Protein AF-A0A6P3Z4T2-F1 (afdb_monomer)

Sequence (118 aa):
MVHQNAGRFFGLCAYDEDFNGFAGDMDEGTRMARMMGDKRVLFLGNHGVVVAGETIADAFDDLYYLERACQVQGGRHAAADEERHGQVIEGGDEGEEEGRHQPTLQQRHRHLRQDPEA

Radius of gyration: 21.99 Å; Cα contacts (8 Å, |Δi|>4): 82; chains: 1; bounding box: 58×40×51 Å

Foldseek 3Di:
DADPLNVVQVVQEFEDQDDPDDPPDPVVVVVQCVRNPNHQWYAYHPPGIDGDDPDPVVRVVNVVSVVVRVCVVVVVVVVVVVVVVVPPPDDDDDDDDDDDDDDDPVVVVVPPPDDDDD

Mean predicted aligned error: 15.35 Å

pLDDT: mean 73.5, std 22.98, range [30.62, 98.38]

Structure (mmCIF, N/CA/C/O backbone):
data_AF-A0A6P3Z4T2-F1
#
_entry.id   AF-A0A6P3Z4T2-F1
#
loop_
_atom_site.group_PDB
_atom_site.id
_atom_site.type_symbol
_atom_site.label_atom_id
_atom_site.label_alt_id
_atom_site.label_comp_id
_atom_site.label_asym_id
_atom_site.label_entity_id
_atom_site.label_seq_id
_atom_site.pdbx_PDB_ins_code
_atom_site.Cartn_x
_atom_site.Cartn_y
_atom_site.Cartn_z
_atom_site.occupancy
_atom_site.B_iso_or_equiv
_atom_site.auth_seq_id
_atom_site.auth_comp_id
_atom_site.auth_asym_id
_atom_site.auth_atom_id
_atom_site.pdbx_PDB_model_num
ATOM 1 N N . MET A 1 1 ? 12.814 -16.836 5.957 1.00 53.59 1 MET A N 1
ATOM 2 C CA . MET A 1 1 ? 12.162 -16.473 7.240 1.00 53.59 1 MET A CA 1
ATOM 3 C C . MET A 1 1 ? 11.340 -15.210 7.015 1.00 53.59 1 MET A C 1
ATOM 5 O O . MET A 1 1 ? 11.887 -14.236 6.513 1.00 53.59 1 MET A O 1
ATOM 9 N N . VAL A 1 2 ? 10.047 -15.246 7.341 1.00 72.38 2 VAL A N 1
ATOM 10 C CA . VAL A 1 2 ? 9.111 -14.116 7.192 1.00 72.38 2 VAL A CA 1
ATOM 11 C C . VAL A 1 2 ? 9.135 -13.276 8.477 1.00 72.38 2 VAL A C 1
ATOM 13 O O . VAL A 1 2 ? 9.183 -13.839 9.567 1.00 72.38 2 VAL A O 1
ATOM 16 N N . HIS A 1 3 ? 9.173 -11.946 8.360 1.00 84.31 3 HIS A N 1
ATOM 17 C CA . HIS A 1 3 ? 9.204 -11.017 9.500 1.00 84.31 3 HIS A CA 1
ATOM 18 C C . HIS A 1 3 ? 7.783 -10.740 10.021 1.00 84.31 3 HIS A C 1
A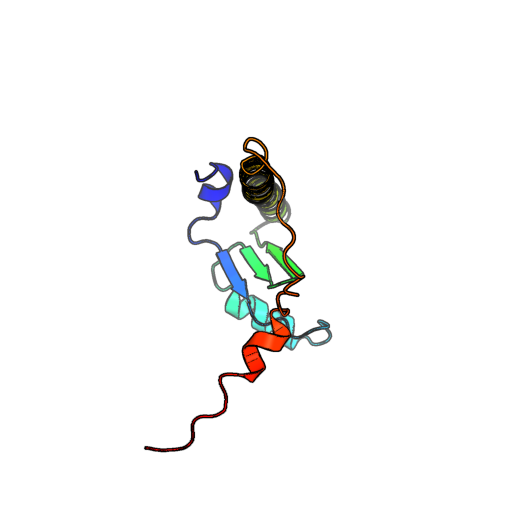TOM 20 O O . HIS A 1 3 ? 6.863 -10.633 9.215 1.00 84.31 3 HIS A O 1
ATOM 26 N N . GLN A 1 4 ? 7.590 -10.560 11.335 1.00 87.75 4 GLN A N 1
ATOM 27 C CA . GLN A 1 4 ? 6.264 -10.312 11.932 1.00 87.75 4 GLN A CA 1
ATOM 28 C C . GLN A 1 4 ? 5.534 -9.129 11.273 1.00 87.75 4 GLN A C 1
ATOM 30 O O . GLN A 1 4 ? 4.354 -9.243 10.950 1.00 87.75 4 GLN A O 1
ATOM 35 N N . ASN A 1 5 ? 6.248 -8.035 10.982 1.00 89.31 5 ASN A N 1
ATOM 36 C CA . ASN A 1 5 ? 5.660 -6.873 10.303 1.00 89.31 5 ASN A CA 1
ATOM 37 C C . ASN A 1 5 ? 5.144 -7.206 8.894 1.00 89.31 5 ASN A C 1
ATOM 39 O O . ASN A 1 5 ? 4.168 -6.611 8.461 1.00 89.31 5 ASN A O 1
ATOM 43 N N . ALA A 1 6 ? 5.754 -8.168 8.191 1.00 89.19 6 ALA A N 1
ATOM 44 C CA . ALA A 1 6 ? 5.270 -8.596 6.878 1.00 89.19 6 ALA A CA 1
ATOM 45 C C . ALA A 1 6 ? 3.925 -9.336 6.987 1.00 89.19 6 ALA A C 1
ATOM 47 O O . ALA A 1 6 ? 3.085 -9.221 6.099 1.00 89.19 6 ALA A O 1
ATOM 48 N N . GLY A 1 7 ? 3.688 -10.044 8.099 1.00 92.38 7 GLY A N 1
ATOM 49 C CA . GLY A 1 7 ? 2.433 -10.756 8.351 1.00 92.38 7 GLY A CA 1
ATOM 50 C C . GLY A 1 7 ? 1.206 -9.840 8.402 1.00 92.38 7 GLY A C 1
ATOM 51 O O . GLY A 1 7 ? 0.125 -10.264 8.005 1.00 92.38 7 GLY A O 1
ATOM 52 N N . ARG A 1 8 ? 1.378 -8.569 8.800 1.00 92.69 8 ARG A N 1
ATOM 53 C CA . ARG A 1 8 ? 0.312 -7.547 8.809 1.00 92.69 8 ARG A CA 1
ATOM 54 C C . ARG A 1 8 ? -0.325 -7.340 7.434 1.00 92.69 8 ARG A C 1
ATOM 56 O O . ARG A 1 8 ? -1.497 -6.995 7.364 1.00 92.69 8 ARG A O 1
ATOM 63 N N . PHE A 1 9 ? 0.432 -7.555 6.360 1.00 95.31 9 PHE A N 1
ATOM 64 C CA . PHE A 1 9 ? 0.011 -7.253 4.990 1.00 95.31 9 PHE A CA 1
ATOM 65 C C . PHE A 1 9 ? -0.413 -8.496 4.195 1.00 95.31 9 PHE A C 1
ATOM 67 O O . PHE A 1 9 ? -0.630 -8.421 2.985 1.00 95.31 9 PHE A O 1
ATOM 74 N N . PHE A 1 10 ? -0.547 -9.654 4.848 1.00 94.75 10 PHE A N 1
ATOM 75 C CA . PHE A 1 10 ? -0.946 -10.886 4.174 1.00 94.75 10 PHE A CA 1
ATOM 76 C C . PHE A 1 10 ? -2.341 -10.752 3.540 1.00 94.75 10 PHE A C 1
ATOM 78 O O . PHE A 1 10 ? -3.325 -10.496 4.228 1.00 94.75 10 PHE A O 1
ATOM 85 N N . GLY A 1 11 ? -2.421 -10.917 2.214 1.00 95.44 11 GLY A N 1
ATOM 86 C CA . GLY A 1 11 ? -3.667 -10.768 1.449 1.00 95.44 11 GLY A CA 1
ATOM 87 C C . GLY A 1 11 ? -4.145 -9.321 1.253 1.00 95.44 11 GLY A C 1
ATOM 88 O O . GLY A 1 11 ? -5.231 -9.114 0.707 1.00 95.44 11 GLY A O 1
ATOM 89 N N . LEU A 1 12 ? -3.345 -8.330 1.670 1.00 97.12 12 LEU A N 1
ATOM 90 C CA . LEU A 1 12 ? -3.680 -6.900 1.637 1.00 97.12 12 LEU A CA 1
ATOM 91 C C . LEU A 1 12 ? -2.826 -6.093 0.648 1.00 97.12 12 LEU A C 1
ATOM 93 O O . LEU A 1 12 ? -2.909 -4.864 0.647 1.00 97.12 12 LEU A O 1
ATOM 97 N N . CYS A 1 13 ? -2.035 -6.771 -0.186 1.00 97.19 13 CYS A N 1
ATOM 98 C CA . CYS A 1 13 ? -1.198 -6.163 -1.217 1.00 97.19 13 CYS A CA 1
ATOM 99 C C . CYS A 1 13 ? -1.766 -6.433 -2.616 1.00 97.19 13 CYS A C 1
ATOM 101 O O . CYS A 1 13 ? -2.104 -7.573 -2.939 1.00 97.19 13 CYS A O 1
ATOM 103 N N . ALA A 1 14 ? -1.817 -5.392 -3.439 1.00 97.50 14 ALA A N 1
ATOM 104 C CA . ALA A 1 14 ? -1.970 -5.447 -4.887 1.00 97.50 14 ALA A CA 1
ATOM 105 C C . ALA A 1 14 ? -0.637 -5.079 -5.558 1.00 97.50 14 ALA A C 1
ATOM 107 O O . ALA A 1 14 ? 0.219 -4.437 -4.942 1.00 97.50 14 ALA A O 1
ATOM 108 N N . TYR A 1 15 ? -0.475 -5.470 -6.820 1.00 95.56 15 TYR A N 1
ATOM 109 C CA . TYR A 1 15 ? 0.731 -5.227 -7.605 1.00 95.56 15 TYR A CA 1
ATOM 110 C C . TYR A 1 15 ? 0.345 -4.662 -8.965 1.00 95.56 15 TYR A C 1
ATOM 112 O O . TYR A 1 15 ? -0.516 -5.210 -9.648 1.00 95.56 15 TYR A O 1
ATOM 120 N N . ASP A 1 16 ? 0.994 -3.569 -9.329 1.00 92.88 16 ASP A N 1
ATOM 121 C CA . ASP A 1 16 ? 0.979 -2.991 -10.660 1.00 92.88 16 ASP A CA 1
ATOM 122 C C . ASP A 1 16 ? 2.369 -3.176 -11.263 1.00 92.88 16 ASP A C 1
ATOM 124 O O . ASP A 1 16 ? 3.341 -2.563 -10.817 1.00 92.88 16 ASP A O 1
ATOM 128 N N . GLU A 1 17 ? 2.474 -4.085 -12.226 1.00 89.19 17 GLU A N 1
ATOM 129 C CA . GLU A 1 17 ? 3.737 -4.421 -12.889 1.00 89.19 17 GLU A CA 1
ATOM 130 C C . GLU A 1 17 ? 4.013 -3.511 -14.098 1.00 89.19 17 GLU A C 1
ATOM 132 O O . GLU A 1 17 ? 5.144 -3.448 -14.583 1.00 89.19 17 GLU A O 1
ATOM 137 N N . ASP A 1 18 ? 3.002 -2.763 -14.549 1.00 81.62 18 ASP A N 1
ATOM 138 C CA . ASP A 1 18 ? 3.050 -1.969 -15.771 1.00 81.62 18 ASP A CA 1
ATOM 139 C C . ASP A 1 18 ? 3.425 -0.514 -15.459 1.00 81.62 18 ASP A C 1
ATOM 141 O O . ASP A 1 18 ? 2.579 0.368 -15.296 1.00 81.62 18 ASP A O 1
ATOM 145 N N . PHE A 1 19 ? 4.729 -0.235 -15.403 1.00 71.25 19 PHE A N 1
ATOM 146 C CA . PHE A 1 19 ? 5.216 1.138 -15.280 1.00 71.25 19 PHE A CA 1
ATOM 147 C C . PHE A 1 19 ? 5.069 1.905 -16.608 1.00 71.25 19 PHE A C 1
ATOM 149 O O . PHE A 1 19 ? 5.918 1.807 -17.496 1.00 71.25 19 PHE A O 1
ATOM 156 N N . ASN A 1 20 ? 4.018 2.721 -16.729 1.00 66.81 20 ASN A N 1
ATOM 157 C CA . ASN A 1 20 ? 3.709 3.488 -17.946 1.00 66.81 20 ASN A CA 1
ATOM 158 C C . ASN A 1 20 ? 4.371 4.881 -18.040 1.00 66.81 20 ASN A C 1
ATOM 160 O O . ASN A 1 20 ? 4.055 5.662 -18.940 1.00 66.81 20 ASN A O 1
ATOM 164 N N . GLY A 1 21 ? 5.328 5.205 -17.166 1.00 65.75 21 GLY A N 1
ATOM 165 C CA . GLY A 1 21 ? 6.048 6.481 -17.205 1.00 65.75 21 GLY A CA 1
ATOM 166 C C . GLY A 1 21 ? 5.373 7.592 -16.394 1.00 65.75 21 GLY A C 1
ATOM 167 O O . GLY A 1 21 ? 4.902 7.362 -15.286 1.00 65.75 21 GLY A O 1
ATOM 168 N N . PHE A 1 22 ? 5.414 8.834 -16.888 1.00 65.25 22 PHE A N 1
ATOM 169 C CA . PHE A 1 22 ? 5.026 10.011 -16.103 1.00 65.25 22 PHE A CA 1
ATOM 170 C C . PHE A 1 22 ? 3.511 10.059 -15.852 1.00 65.25 22 PHE A C 1
ATOM 172 O O . PHE A 1 22 ? 2.724 10.116 -16.796 1.00 65.25 22 PHE A O 1
ATOM 179 N N . ALA A 1 23 ? 3.113 10.099 -14.578 1.00 64.56 23 ALA A N 1
ATOM 180 C CA . ALA A 1 23 ? 1.725 10.238 -14.145 1.00 64.56 23 ALA A CA 1
ATOM 181 C C . ALA A 1 23 ? 1.195 11.652 -14.450 1.00 64.56 23 ALA A C 1
ATOM 183 O O . ALA A 1 23 ? 1.212 12.542 -13.602 1.00 64.56 23 ALA A O 1
ATOM 184 N N . GLY A 1 24 ? 0.794 11.881 -15.701 1.00 62.47 24 GLY A N 1
ATOM 185 C CA . GLY A 1 24 ? 0.263 13.164 -16.168 1.00 62.47 24 GLY A CA 1
ATOM 186 C C . GLY A 1 24 ? -1.258 13.207 -16.317 1.00 62.47 24 GLY A C 1
ATOM 187 O O . GLY A 1 24 ? -1.808 14.300 -16.429 1.00 62.47 24 GLY A O 1
ATOM 188 N N . ASP A 1 25 ? -1.930 12.053 -16.321 1.00 68.44 25 ASP A N 1
ATOM 189 C CA . ASP A 1 25 ? -3.356 11.943 -16.640 1.00 68.44 25 ASP A CA 1
ATOM 190 C C . ASP A 1 25 ? -4.173 11.386 -15.462 1.00 68.44 25 ASP A C 1
ATOM 192 O O . ASP A 1 25 ? -3.730 10.496 -14.733 1.00 68.44 25 ASP A O 1
ATOM 196 N N . MET A 1 26 ? -5.390 11.902 -15.290 1.00 75.38 26 MET A N 1
ATOM 197 C CA . MET A 1 26 ? -6.358 11.478 -14.269 1.00 75.38 26 MET A CA 1
ATOM 198 C C . MET A 1 26 ? -6.778 10.009 -14.430 1.00 75.38 26 MET A C 1
ATOM 200 O O . MET A 1 26 ? -7.208 9.366 -13.464 1.00 75.38 26 MET A O 1
ATOM 204 N N . ASP A 1 27 ? -6.621 9.466 -15.635 1.00 81.25 27 ASP A N 1
ATOM 205 C CA . ASP A 1 27 ? -6.875 8.060 -15.935 1.00 81.25 27 ASP A CA 1
ATOM 206 C C . ASP A 1 27 ? -5.957 7.121 -15.142 1.00 81.25 27 ASP A C 1
ATOM 208 O O . ASP A 1 27 ? -6.390 6.039 -14.731 1.00 81.25 27 ASP A O 1
ATOM 212 N N . GLU A 1 28 ? -4.733 7.556 -14.827 1.00 83.94 28 GLU A N 1
ATOM 213 C CA . GLU A 1 28 ? -3.770 6.740 -14.088 1.00 83.94 28 GLU A CA 1
ATOM 214 C C . GLU A 1 28 ? -4.222 6.505 -12.644 1.00 83.94 28 GLU A C 1
ATOM 216 O O . GLU A 1 28 ? -4.257 5.368 -12.172 1.00 83.94 28 GLU A O 1
ATOM 221 N N . GLY A 1 29 ? -4.701 7.552 -11.965 1.00 86.00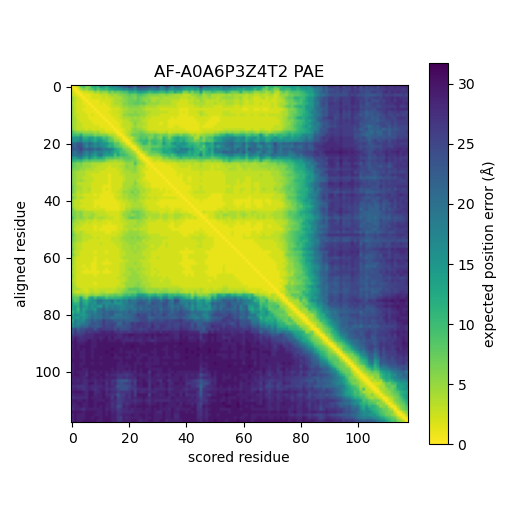 29 GLY A N 1
ATOM 222 C CA . GLY A 1 29 ? -5.262 7.418 -10.619 1.00 86.00 29 GLY A CA 1
ATOM 223 C C . GLY A 1 29 ? -6.475 6.481 -10.583 1.00 86.00 29 GLY A C 1
ATOM 224 O O . GLY A 1 29 ? -6.618 5.674 -9.663 1.00 86.00 29 GLY A O 1
ATOM 225 N N . THR A 1 30 ? -7.321 6.525 -11.616 1.00 89.31 30 THR A N 1
ATOM 226 C CA . THR A 1 30 ? -8.483 5.629 -11.738 1.00 89.31 30 THR A CA 1
ATOM 227 C C . THR A 1 30 ? -8.059 4.176 -11.967 1.00 89.31 30 THR A C 1
ATOM 229 O O . THR A 1 30 ? -8.639 3.266 -11.368 1.00 89.31 30 THR A O 1
ATOM 232 N N . ARG A 1 31 ? -7.044 3.931 -12.806 1.00 89.25 31 ARG A N 1
ATOM 233 C CA . ARG A 1 31 ? -6.469 2.596 -13.029 1.00 89.25 31 ARG A CA 1
ATOM 234 C C . ARG A 1 31 ? -5.867 2.040 -11.739 1.00 89.25 31 ARG A C 1
ATOM 236 O O . ARG A 1 31 ? -6.209 0.924 -11.350 1.00 89.25 31 ARG A O 1
ATOM 243 N N . MET A 1 32 ? -5.056 2.837 -11.044 1.00 90.94 32 MET A N 1
ATOM 244 C CA . MET A 1 32 ? -4.443 2.475 -9.763 1.00 90.94 32 MET A CA 1
ATOM 245 C C . MET A 1 32 ? -5.494 2.135 -8.705 1.00 90.94 32 MET A C 1
ATOM 247 O O . MET A 1 32 ? -5.406 1.082 -8.078 1.00 90.94 32 MET A O 1
ATOM 251 N N . ALA A 1 33 ? -6.532 2.962 -8.554 1.00 92.31 33 ALA A N 1
ATOM 252 C CA . ALA A 1 33 ? -7.625 2.689 -7.622 1.00 92.31 33 ALA A CA 1
ATOM 253 C C . ALA A 1 33 ? -8.355 1.373 -7.950 1.00 92.31 33 ALA A C 1
ATOM 255 O O . ALA A 1 33 ? -8.671 0.598 -7.048 1.00 92.31 33 ALA A O 1
ATOM 256 N N . ARG A 1 34 ? -8.583 1.079 -9.239 1.00 93.44 34 ARG A N 1
ATOM 257 C CA . ARG A 1 34 ? -9.197 -0.187 -9.678 1.00 93.44 34 ARG A CA 1
ATOM 258 C C . ARG A 1 34 ? -8.314 -1.401 -9.395 1.00 93.44 34 ARG A C 1
ATOM 260 O O . ARG A 1 34 ? -8.840 -2.419 -8.961 1.00 93.44 34 ARG A O 1
ATOM 267 N N . MET A 1 35 ? -7.006 -1.304 -9.635 1.00 93.62 35 MET A N 1
ATOM 268 C CA . MET A 1 35 ? -6.063 -2.391 -9.338 1.00 93.62 35 MET A CA 1
ATOM 269 C C . MET A 1 35 ? -5.914 -2.626 -7.838 1.00 93.62 35 MET A C 1
ATOM 271 O O . MET A 1 35 ? -5.848 -3.770 -7.398 1.00 93.62 35 MET A O 1
ATOM 275 N N . MET A 1 36 ? -5.877 -1.546 -7.054 1.00 95.69 36 MET A N 1
ATOM 276 C CA . MET A 1 36 ? -5.797 -1.618 -5.600 1.00 95.69 36 MET A CA 1
ATOM 277 C C . MET A 1 36 ? -7.046 -2.279 -5.008 1.00 95.69 36 MET A C 1
ATOM 279 O O . MET A 1 36 ? -6.923 -3.104 -4.107 1.00 95.69 36 MET A O 1
ATOM 283 N N . GLY A 1 37 ? -8.237 -1.978 -5.532 1.00 95.81 37 GLY A N 1
ATOM 284 C CA . GLY A 1 37 ? -9.477 -2.629 -5.115 1.00 95.81 37 GLY A CA 1
ATOM 285 C C . GLY A 1 37 ? -9.740 -2.466 -3.615 1.00 95.81 37 GLY A C 1
ATOM 286 O O . GLY A 1 37 ? -9.888 -1.350 -3.128 1.00 95.81 37 GLY A O 1
ATOM 287 N N . ASP A 1 38 ? -9.803 -3.586 -2.890 1.00 95.81 38 ASP A N 1
ATOM 288 C CA . ASP A 1 38 ? -10.008 -3.641 -1.435 1.00 95.81 38 ASP A CA 1
ATOM 289 C C . ASP A 1 38 ? -8.699 -3.745 -0.625 1.00 95.81 38 ASP A C 1
ATOM 291 O O . ASP A 1 38 ? -8.719 -3.964 0.589 1.00 95.81 38 ASP A O 1
ATOM 295 N N . LYS A 1 39 ? -7.546 -3.630 -1.293 1.00 97.75 39 LYS A N 1
ATOM 296 C CA . LYS A 1 39 ? -6.219 -3.773 -0.688 1.00 97.75 39 LYS A CA 1
ATOM 297 C C . LYS A 1 39 ? -5.763 -2.481 -0.023 1.00 97.75 39 LYS A C 1
ATOM 299 O O . LYS A 1 39 ? -6.177 -1.384 -0.382 1.00 97.75 39 LYS A O 1
ATOM 304 N N . ARG A 1 40 ? -4.862 -2.623 0.952 1.00 96.75 40 ARG A N 1
ATOM 305 C CA . ARG A 1 40 ? -4.288 -1.492 1.702 1.00 96.75 40 ARG A CA 1
ATOM 306 C C . ARG A 1 40 ? -3.004 -0.966 1.080 1.00 96.75 40 ARG A C 1
ATOM 308 O O . ARG A 1 40 ? -2.665 0.196 1.279 1.00 96.75 40 ARG A O 1
ATOM 315 N N . VAL A 1 41 ? -2.298 -1.8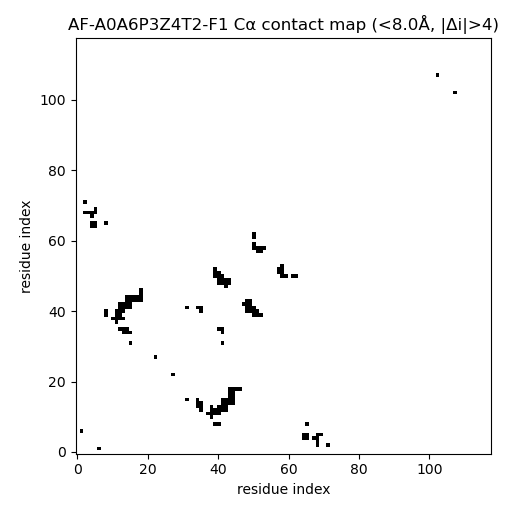10 0.329 1.00 98.00 41 VAL A N 1
ATOM 316 C CA . VAL A 1 41 ? -1.019 -1.478 -0.302 1.00 98.00 41 VAL A CA 1
ATOM 317 C C . VAL A 1 41 ? -1.088 -1.816 -1.784 1.00 98.00 41 VAL A C 1
ATOM 319 O O . VAL A 1 41 ? -1.446 -2.936 -2.140 1.00 98.00 41 VAL A O 1
ATOM 322 N N . LEU A 1 42 ? -0.709 -0.872 -2.639 1.00 97.38 42 LEU A N 1
ATOM 323 C CA . LEU A 1 42 ? -0.421 -1.114 -4.048 1.00 97.38 42 LEU A CA 1
ATOM 324 C C . LEU A 1 42 ? 1.081 -0.940 -4.266 1.00 97.38 42 LEU A C 1
ATOM 326 O O . LEU A 1 42 ? 1.611 0.153 -4.072 1.00 97.38 42 LEU A O 1
ATOM 330 N N . PHE A 1 43 ? 1.762 -2.010 -4.665 1.00 96.38 43 PHE A N 1
ATOM 331 C CA . PHE A 1 43 ? 3.138 -1.934 -5.143 1.00 96.38 43 PHE A CA 1
ATOM 332 C C . PHE A 1 43 ? 3.143 -1.492 -6.599 1.00 96.38 43 PHE A C 1
ATOM 334 O O . PHE A 1 43 ? 2.504 -2.120 -7.435 1.00 96.38 43 PHE A O 1
ATOM 341 N N . LEU A 1 44 ? 3.889 -0.433 -6.883 1.00 93.62 44 LEU A N 1
ATOM 342 C CA . LEU A 1 44 ? 4.122 0.082 -8.221 1.00 93.62 44 LEU A CA 1
ATOM 343 C C . LEU A 1 44 ? 5.504 -0.381 -8.675 1.00 93.62 44 LEU A C 1
ATOM 345 O O . LEU A 1 44 ? 6.524 0.039 -8.106 1.00 93.62 44 LEU A O 1
ATOM 349 N N . GLY A 1 45 ? 5.533 -1.250 -9.683 1.00 90.56 45 GLY A N 1
ATOM 350 C CA . GLY A 1 45 ? 6.749 -1.782 -10.283 1.00 90.56 45 GLY A CA 1
ATOM 351 C C . GLY A 1 45 ? 7.745 -0.665 -10.574 1.00 90.56 45 GLY A C 1
ATOM 352 O O . GLY A 1 45 ? 7.422 0.324 -11.226 1.00 90.56 45 GLY A O 1
ATOM 353 N N . ASN A 1 46 ? 8.956 -0.796 -10.024 1.00 87.50 46 ASN A N 1
ATOM 354 C CA . ASN A 1 46 ? 10.068 0.143 -10.217 1.00 87.50 46 ASN A CA 1
ATOM 355 C C . ASN A 1 46 ? 9.834 1.584 -9.718 1.00 87.50 46 ASN A C 1
ATOM 357 O O . ASN A 1 46 ? 10.689 2.436 -9.955 1.00 87.50 46 ASN A O 1
ATOM 361 N N . HIS A 1 47 ? 8.734 1.861 -9.012 1.00 90.19 47 HIS A N 1
ATOM 362 C CA . HIS A 1 47 ? 8.368 3.219 -8.603 1.00 90.19 47 HIS A CA 1
ATOM 363 C C . HIS A 1 47 ? 8.194 3.365 -7.087 1.00 90.19 47 HIS A C 1
ATOM 365 O O . HIS A 1 47 ? 8.623 4.361 -6.508 1.00 90.19 47 HIS A O 1
ATOM 371 N N . GLY A 1 48 ? 7.584 2.383 -6.421 1.00 91.81 48 GLY A N 1
ATOM 372 C CA . GLY A 1 48 ? 7.378 2.428 -4.973 1.00 91.81 48 GLY A CA 1
ATOM 373 C C . GLY A 1 48 ? 6.034 1.854 -4.559 1.00 91.81 48 GLY A C 1
ATOM 374 O O . GLY A 1 48 ? 5.623 0.811 -5.059 1.00 91.81 48 GLY A O 1
ATOM 375 N N . VAL A 1 49 ? 5.362 2.516 -3.617 1.00 96.38 49 VAL A N 1
ATOM 376 C CA . VAL A 1 49 ? 4.095 2.043 -3.048 1.00 96.38 49 VAL A CA 1
ATOM 377 C C . VAL A 1 49 ? 3.082 3.167 -2.891 1.00 96.38 49 VAL A C 1
ATOM 379 O O . VAL A 1 49 ? 3.441 4.316 -2.635 1.00 96.38 49 VAL A O 1
ATOM 382 N N . VAL A 1 50 ? 1.808 2.801 -2.973 1.00 96.31 50 VAL A N 1
ATOM 383 C CA . VAL A 1 50 ? 0.683 3.595 -2.474 1.00 96.31 50 VAL A CA 1
ATOM 384 C C . VAL A 1 50 ? 0.070 2.853 -1.295 1.00 96.31 50 VAL A C 1
ATOM 386 O O . VAL A 1 50 ? -0.175 1.650 -1.377 1.00 96.31 50 VAL A O 1
ATOM 389 N N . VAL A 1 51 ? -0.172 3.568 -0.197 1.00 97.88 51 VAL A N 1
ATOM 390 C CA . VAL A 1 51 ? -0.761 3.019 1.029 1.00 97.88 51 VAL A CA 1
ATOM 391 C C . VAL A 1 51 ? -2.026 3.798 1.359 1.00 97.88 51 VAL A C 1
ATOM 393 O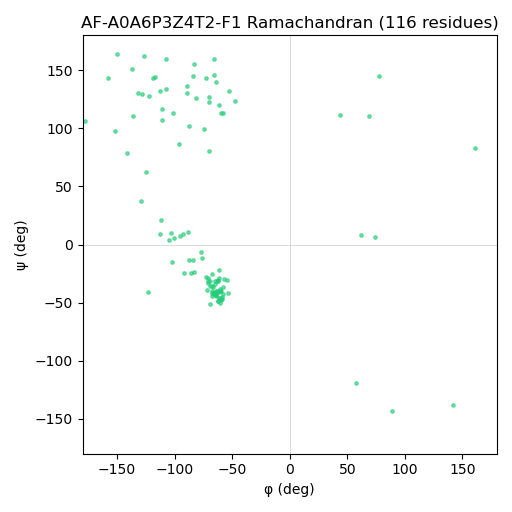 O . VAL A 1 51 ? -2.000 5.027 1.415 1.00 97.88 51 VAL A O 1
ATOM 396 N N . ALA A 1 52 ? -3.126 3.079 1.568 1.00 97.31 52 ALA A N 1
ATOM 397 C CA . ALA A 1 52 ? -4.425 3.647 1.898 1.00 97.31 52 ALA A CA 1
ATOM 398 C C . ALA A 1 52 ? -4.888 3.187 3.285 1.00 97.31 52 ALA A C 1
ATOM 400 O O . ALA A 1 52 ? -4.673 2.044 3.690 1.00 97.31 52 ALA A O 1
ATOM 401 N N . GLY A 1 53 ? -5.558 4.088 3.998 1.00 96.06 53 GLY A N 1
ATOM 402 C CA . GLY A 1 53 ? -6.169 3.840 5.299 1.00 96.06 53 GLY A CA 1
ATOM 403 C C . GLY A 1 53 ? -7.389 4.735 5.489 1.00 96.06 53 GLY A C 1
ATOM 404 O O . GLY A 1 53 ? -7.565 5.712 4.760 1.00 96.06 53 GLY A O 1
ATOM 405 N N . GLU A 1 54 ? -8.236 4.402 6.463 1.00 96.75 54 GLU A N 1
ATOM 406 C CA . GLU A 1 54 ? -9.426 5.203 6.793 1.00 96.75 54 GLU A CA 1
ATOM 407 C C . GLU A 1 54 ? -9.047 6.603 7.285 1.00 96.75 54 GLU A C 1
ATOM 409 O O . GLU A 1 54 ? -9.753 7.580 7.032 1.00 96.75 54 GLU A O 1
ATOM 414 N N . THR A 1 55 ? -7.89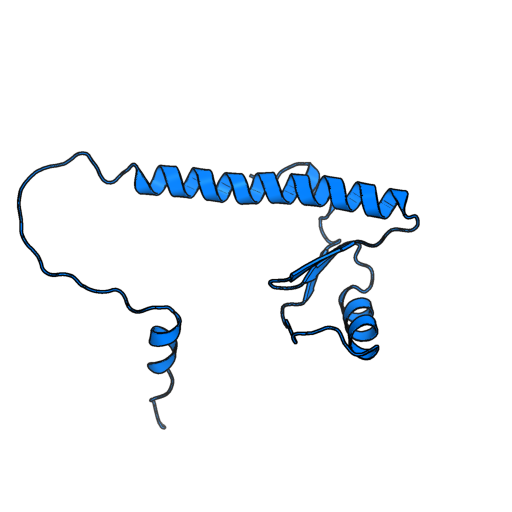6 6.707 7.952 1.00 98.31 55 THR A N 1
ATOM 415 C CA . THR A 1 55 ? -7.301 7.969 8.372 1.00 98.31 55 THR A CA 1
ATOM 416 C C . THR A 1 55 ? -5.859 8.097 7.882 1.00 98.31 55 THR A C 1
ATOM 418 O O . THR A 1 55 ? -5.183 7.115 7.566 1.00 98.31 55 THR A O 1
ATOM 421 N N . ILE A 1 56 ? -5.349 9.332 7.876 1.00 97.94 56 ILE A N 1
ATOM 422 C CA . ILE A 1 56 ? -3.934 9.612 7.579 1.00 97.94 56 ILE A CA 1
ATOM 423 C C . ILE A 1 56 ? -3.012 8.874 8.562 1.00 97.94 56 ILE A C 1
ATOM 425 O O . ILE A 1 56 ? -1.951 8.398 8.164 1.00 97.94 56 ILE A O 1
ATOM 429 N N . ALA A 1 57 ? -3.417 8.758 9.832 1.00 98.38 57 ALA A N 1
ATOM 430 C CA . ALA A 1 57 ? -2.639 8.057 10.847 1.00 98.38 57 ALA A CA 1
ATOM 431 C C . ALA A 1 57 ? -2.508 6.562 10.520 1.00 98.38 57 ALA A C 1
ATOM 433 O O . ALA A 1 57 ? -1.402 6.030 10.578 1.00 98.38 57 ALA A O 1
ATOM 434 N N . ASP A 1 58 ? -3.598 5.915 10.100 1.00 97.81 58 ASP A N 1
ATOM 435 C CA . ASP A 1 58 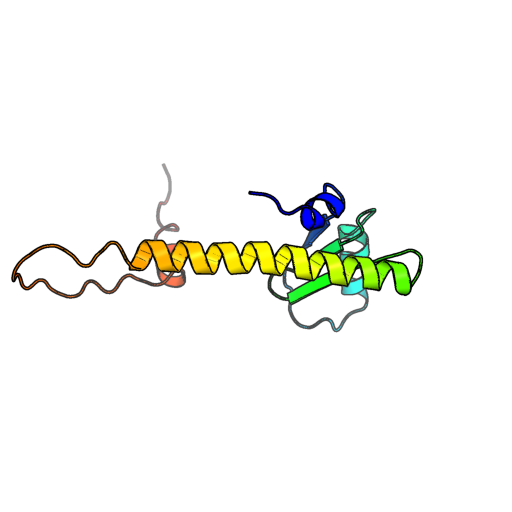? -3.584 4.495 9.726 1.00 97.81 58 ASP A CA 1
ATOM 436 C C . ASP A 1 58 ? -2.708 4.238 8.499 1.00 97.81 58 ASP A C 1
ATOM 438 O O . ASP A 1 58 ? -1.927 3.285 8.480 1.00 97.81 58 ASP A O 1
ATOM 442 N N . ALA A 1 59 ? -2.808 5.105 7.486 1.00 98.00 59 ALA A N 1
ATOM 443 C CA . ALA A 1 59 ? -1.991 5.002 6.280 1.00 98.00 59 ALA A CA 1
ATOM 444 C C . ALA A 1 59 ? -0.495 5.170 6.596 1.00 98.00 59 ALA A C 1
ATOM 446 O O . ALA A 1 59 ? 0.345 4.454 6.052 1.00 98.00 59 ALA A O 1
ATOM 447 N N . PHE A 1 60 ? -0.151 6.091 7.500 1.00 98.19 60 PHE A N 1
ATOM 448 C CA . PHE A 1 60 ? 1.237 6.316 7.893 1.00 98.19 60 PHE A CA 1
ATOM 449 C C . PHE A 1 60 ? 1.797 5.177 8.756 1.00 98.19 60 PHE A C 1
ATOM 451 O O . PHE A 1 60 ? 2.945 4.776 8.566 1.00 98.19 60 PHE A O 1
ATOM 458 N N . ASP A 1 61 ? 0.995 4.628 9.673 1.00 97.19 61 ASP A N 1
ATOM 459 C CA . ASP A 1 61 ? 1.378 3.470 10.487 1.00 97.19 61 ASP A CA 1
ATOM 460 C C . ASP A 1 61 ? 1.652 2.240 9.606 1.00 97.19 61 ASP A C 1
ATOM 462 O O . ASP A 1 61 ? 2.695 1.593 9.732 1.00 97.19 61 ASP A O 1
ATOM 466 N N . ASP A 1 62 ? 0.774 1.964 8.640 1.00 97.31 62 ASP A N 1
ATOM 467 C CA . ASP A 1 62 ? 1.001 0.914 7.646 1.00 97.31 62 ASP A CA 1
ATOM 468 C C . ASP A 1 62 ? 2.269 1.159 6.830 1.00 97.31 62 ASP A C 1
ATOM 470 O O . ASP A 1 62 ? 3.086 0.250 6.696 1.00 97.31 62 ASP A O 1
ATOM 474 N N . LEU A 1 63 ? 2.469 2.376 6.315 1.00 97.81 63 LEU A N 1
ATOM 475 C CA . LEU A 1 63 ? 3.663 2.715 5.544 1.00 97.81 63 LEU A CA 1
ATOM 476 C C . LEU A 1 63 ? 4.943 2.483 6.361 1.00 97.81 63 LEU A C 1
ATOM 478 O O . LEU A 1 63 ? 5.905 1.903 5.854 1.00 97.81 63 LEU A O 1
ATOM 482 N N . TYR A 1 64 ? 4.946 2.872 7.637 1.00 96.44 64 TYR A N 1
ATOM 483 C CA . TYR A 1 64 ? 6.075 2.651 8.537 1.00 96.44 64 TYR A CA 1
ATOM 484 C C . TYR A 1 64 ? 6.398 1.158 8.703 1.00 96.44 64 TYR A C 1
ATOM 486 O O . TYR A 1 64 ? 7.552 0.740 8.552 1.00 96.44 64 TYR A O 1
ATOM 494 N N . TYR A 1 65 ? 5.392 0.330 8.999 1.00 96.12 65 TYR A N 1
ATOM 495 C CA . TYR A 1 65 ? 5.608 -1.104 9.200 1.00 96.12 65 TYR A CA 1
ATOM 496 C C . TYR A 1 65 ? 5.930 -1.847 7.902 1.00 96.12 65 TYR A C 1
ATOM 498 O O . TYR A 1 65 ? 6.706 -2.810 7.941 1.00 96.12 65 TYR A O 1
ATOM 506 N N . LEU A 1 66 ? 5.387 -1.391 6.772 1.00 96.25 66 LEU A N 1
ATOM 507 C CA . LEU A 1 66 ? 5.709 -1.898 5.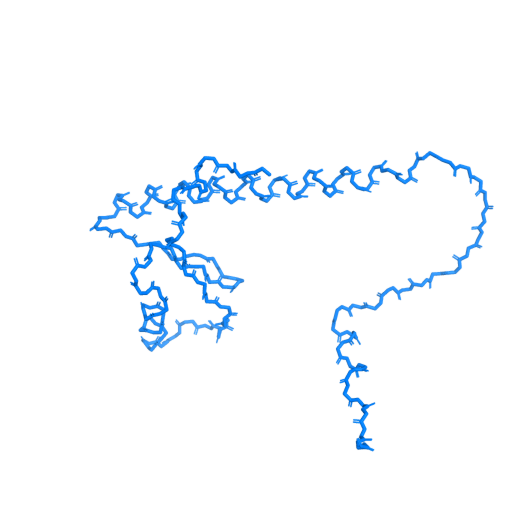443 1.00 96.25 66 LEU A CA 1
ATOM 508 C C . LEU A 1 66 ? 7.189 -1.667 5.127 1.00 96.25 66 LEU A C 1
ATOM 510 O O . LEU A 1 66 ? 7.894 -2.616 4.793 1.00 96.25 66 LEU A O 1
ATOM 514 N N . GLU A 1 67 ? 7.694 -0.451 5.342 1.00 94.62 67 GLU A N 1
ATOM 515 C CA . GLU A 1 67 ? 9.107 -0.116 5.138 1.00 94.62 67 GLU A CA 1
ATOM 516 C C . GLU A 1 67 ? 10.025 -0.981 6.013 1.00 94.62 67 GLU A C 1
ATOM 518 O O . GLU A 1 67 ? 10.998 -1.561 5.531 1.00 94.62 67 GLU A O 1
ATOM 523 N N . ARG A 1 68 ? 9.701 -1.159 7.301 1.00 93.50 68 ARG A N 1
ATOM 524 C CA . ARG A 1 68 ? 10.464 -2.065 8.181 1.00 93.50 68 ARG A CA 1
ATOM 525 C C . ARG A 1 68 ? 10.461 -3.508 7.669 1.00 93.50 68 ARG A C 1
ATOM 527 O O . ARG A 1 68 ? 11.488 -4.181 7.743 1.00 93.50 68 ARG A O 1
ATOM 534 N N . ALA A 1 69 ? 9.331 -3.994 7.154 1.00 92.62 69 ALA A N 1
ATOM 535 C CA . ALA A 1 69 ? 9.249 -5.325 6.561 1.00 92.62 69 ALA A CA 1
ATOM 536 C C . ALA A 1 69 ? 10.129 -5.448 5.302 1.00 92.62 69 ALA A C 1
ATOM 538 O O . ALA A 1 69 ? 10.837 -6.449 5.161 1.00 92.62 69 ALA A O 1
ATOM 539 N N . CYS A 1 70 ? 10.129 -4.432 4.432 1.00 92.31 70 CYS A N 1
ATOM 540 C CA . CYS A 1 70 ? 10.960 -4.368 3.228 1.00 92.31 70 CYS A CA 1
ATOM 541 C C . CYS A 1 70 ? 12.455 -4.306 3.558 1.00 92.31 70 CYS A C 1
ATOM 543 O O . CYS A 1 70 ? 13.238 -5.033 2.955 1.00 92.31 70 CYS A O 1
ATOM 545 N N . GLN A 1 71 ? 12.860 -3.524 4.561 1.00 90.75 71 GLN A N 1
ATOM 546 C CA . GLN A 1 71 ? 14.258 -3.438 5.002 1.00 90.75 71 GLN A CA 1
ATOM 547 C C . GLN A 1 71 ? 14.797 -4.778 5.501 1.00 90.75 71 GLN A C 1
ATOM 549 O O . GLN A 1 71 ? 15.919 -5.155 5.170 1.00 90.75 71 GLN A O 1
ATOM 554 N N . VAL A 1 72 ? 13.996 -5.535 6.257 1.00 89.44 72 VAL A N 1
ATOM 555 C CA . VAL A 1 72 ? 14.396 -6.875 6.713 1.00 89.44 72 VAL A CA 1
ATOM 556 C C . VAL A 1 72 ? 14.516 -7.849 5.539 1.00 89.44 72 VAL A C 1
ATOM 558 O O . VAL A 1 72 ? 15.402 -8.702 5.550 1.00 89.44 72 VAL A O 1
ATOM 561 N N . GLN A 1 73 ? 13.652 -7.737 4.525 1.00 86.25 73 GLN A N 1
ATOM 562 C CA . GLN A 1 73 ? 13.749 -8.557 3.313 1.00 86.25 73 GLN A CA 1
ATOM 563 C C . GLN A 1 73 ? 14.980 -8.181 2.475 1.00 86.25 73 GLN A C 1
ATOM 565 O O . GLN A 1 73 ? 15.791 -9.053 2.173 1.00 86.25 73 GLN A O 1
ATOM 570 N N . GLY A 1 74 ? 15.174 -6.897 2.170 1.00 80.50 74 GLY A N 1
ATOM 571 C CA . GLY A 1 74 ? 16.304 -6.402 1.377 1.00 80.50 74 GLY A CA 1
ATOM 572 C C . GLY A 1 74 ? 17.659 -6.603 2.059 1.00 80.50 74 GLY A C 1
ATOM 573 O O . GLY A 1 74 ? 18.599 -7.080 1.430 1.00 80.50 74 GLY A O 1
ATOM 574 N N . GLY A 1 75 ? 17.751 -6.336 3.366 1.00 70.75 75 GLY A N 1
ATOM 575 C CA . GLY A 1 75 ? 18.965 -6.579 4.152 1.00 70.75 75 GLY A CA 1
ATOM 576 C C . GLY A 1 75 ? 19.326 -8.063 4.251 1.00 70.75 75 GLY A C 1
ATOM 577 O O . GLY A 1 75 ? 20.503 -8.410 4.273 1.00 70.75 75 GLY A O 1
ATOM 578 N N . ARG A 1 76 ? 18.330 -8.960 4.236 1.00 58.12 76 ARG A N 1
ATOM 579 C CA . ARG A 1 76 ? 18.583 -10.402 4.123 1.00 58.12 76 ARG A CA 1
ATOM 580 C C . ARG A 1 76 ? 19.171 -10.799 2.782 1.00 58.12 76 ARG A C 1
ATOM 582 O O . ARG A 1 76 ? 20.052 -11.648 2.765 1.00 58.12 76 ARG A O 1
ATOM 589 N N . HIS A 1 77 ? 18.663 -10.240 1.687 1.00 54.34 77 HIS A N 1
ATOM 590 C CA . HIS A 1 77 ? 19.210 -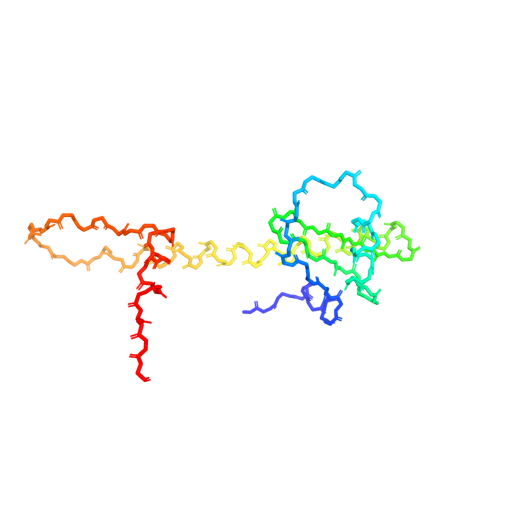10.527 0.365 1.00 54.34 77 HIS A CA 1
ATOM 591 C C . HIS A 1 77 ? 20.657 -10.037 0.255 1.00 54.34 77 HIS A C 1
ATOM 593 O O . HIS A 1 77 ? 21.509 -10.809 -0.164 1.00 54.34 77 HIS A O 1
ATOM 599 N N . ALA A 1 78 ? 20.954 -8.831 0.749 1.00 55.75 78 ALA A N 1
ATOM 600 C CA . ALA A 1 78 ? 22.318 -8.305 0.766 1.00 55.75 78 ALA A CA 1
ATOM 601 C C . ALA A 1 78 ? 23.285 -9.178 1.592 1.00 55.75 78 ALA A C 1
ATOM 603 O O . ALA A 1 78 ? 24.358 -9.519 1.107 1.00 55.75 78 ALA A O 1
ATOM 604 N N . ALA A 1 79 ? 22.894 -9.598 2.801 1.00 55.69 79 ALA A N 1
ATOM 605 C CA . ALA A 1 79 ? 23.739 -10.455 3.640 1.00 55.69 79 ALA A CA 1
ATOM 606 C C . ALA A 1 79 ? 23.938 -11.869 3.053 1.00 55.69 79 ALA A C 1
ATOM 608 O O . ALA A 1 79 ? 25.018 -12.441 3.172 1.00 55.69 79 ALA A O 1
ATOM 609 N N . ALA A 1 80 ? 22.912 -12.433 2.406 1.00 54.19 80 ALA A N 1
ATOM 610 C CA . ALA A 1 80 ? 23.013 -13.735 1.745 1.00 54.19 80 ALA A CA 1
ATOM 611 C C . ALA A 1 80 ? 23.878 -13.690 0.469 1.00 54.19 80 ALA A C 1
ATOM 613 O O . ALA A 1 80 ? 24.560 -14.669 0.162 1.00 54.19 80 ALA A O 1
ATOM 614 N N . ASP A 1 81 ? 23.878 -12.570 -0.261 1.00 49.56 81 ASP A N 1
ATOM 615 C CA . ASP A 1 81 ? 24.768 -12.363 -1.411 1.00 49.56 81 ASP A CA 1
ATOM 616 C C . ASP A 1 81 ? 26.237 -12.212 -0.975 1.00 49.56 81 ASP A C 1
ATOM 618 O O . ASP A 1 81 ? 27.136 -12.734 -1.639 1.00 49.56 81 ASP A O 1
ATOM 622 N N . GLU A 1 82 ? 26.489 -11.575 0.173 1.00 52.12 82 GLU A N 1
ATOM 623 C CA . GLU A 1 82 ? 27.834 -11.418 0.743 1.00 52.12 82 GLU A CA 1
ATOM 624 C C . GLU A 1 82 ? 28.452 -12.773 1.146 1.00 52.12 82 GLU A C 1
ATOM 626 O O . GLU A 1 82 ? 29.608 -13.061 0.825 1.00 52.12 82 GLU A O 1
ATOM 631 N N . GLU A 1 83 ? 27.659 -13.664 1.751 1.00 49.41 83 GLU A N 1
ATOM 632 C CA . GLU A 1 83 ? 28.086 -15.023 2.120 1.00 49.41 83 GLU A CA 1
ATOM 633 C C . GLU A 1 83 ? 28.408 -15.890 0.885 1.00 49.41 83 GLU A C 1
ATOM 635 O O . GLU A 1 83 ? 29.354 -16.679 0.894 1.00 49.41 83 GLU A O 1
ATOM 640 N N . ARG A 1 84 ? 27.687 -15.692 -0.227 1.00 48.06 84 ARG A N 1
ATOM 641 C CA . ARG A 1 84 ? 27.903 -16.429 -1.484 1.00 48.06 84 ARG A CA 1
ATOM 642 C C . ARG A 1 84 ? 29.180 -16.008 -2.221 1.00 48.06 84 ARG A C 1
ATOM 644 O O . ARG A 1 84 ? 29.757 -16.822 -2.940 1.00 48.06 84 ARG A O 1
ATOM 651 N N . HIS A 1 85 ? 29.626 -14.761 -2.051 1.00 49.72 85 HIS A N 1
ATOM 652 C CA . HIS A 1 85 ? 30.886 -14.255 -2.615 1.00 49.72 85 HIS A CA 1
ATOM 653 C C . HIS A 1 85 ? 32.119 -14.605 -1.760 1.00 49.72 85 HIS A C 1
ATOM 655 O O . HIS A 1 85 ? 33.221 -14.698 -2.297 1.00 49.72 85 HIS A O 1
ATOM 661 N N . GLY A 1 86 ? 31.950 -14.856 -0.456 1.00 40.81 86 GLY A N 1
ATOM 662 C CA . GLY A 1 86 ? 33.041 -15.242 0.449 1.00 40.81 86 GLY A CA 1
ATOM 663 C C . GLY A 1 86 ? 33.522 -16.694 0.319 1.00 40.81 86 GLY A C 1
ATOM 664 O O . GLY A 1 86 ? 34.568 -17.038 0.860 1.00 40.81 86 GLY A O 1
ATOM 665 N N . GLN A 1 87 ? 32.798 -17.554 -0.406 1.00 44.12 87 GLN A N 1
ATOM 666 C CA . GLN A 1 87 ? 33.072 -18.998 -0.455 1.00 44.12 87 GLN A CA 1
ATOM 667 C C . GLN A 1 87 ? 33.998 -19.449 -1.606 1.00 44.12 87 GLN A C 1
ATOM 669 O O . GLN A 1 87 ? 34.155 -20.648 -1.822 1.00 44.12 87 GLN A O 1
ATOM 674 N N . VAL A 1 88 ? 34.623 -18.520 -2.346 1.00 48.22 88 VAL A N 1
ATOM 675 C CA . VAL A 1 88 ? 35.484 -18.837 -3.513 1.00 48.22 88 VAL A CA 1
ATOM 676 C C . VAL A 1 88 ? 36.990 -18.695 -3.228 1.00 48.22 88 VAL A C 1
ATOM 678 O O . VAL A 1 88 ? 37.799 -18.907 -4.121 1.00 48.22 88 VAL A O 1
ATOM 681 N N . ILE A 1 89 ? 37.426 -18.394 -2.001 1.00 50.97 89 ILE A N 1
ATOM 682 C CA . ILE A 1 89 ? 38.850 -18.095 -1.756 1.00 50.97 89 ILE A CA 1
ATOM 683 C C . ILE A 1 89 ? 39.467 -18.972 -0.671 1.00 50.97 89 ILE A C 1
ATOM 685 O O . ILE A 1 89 ? 39.944 -18.435 0.310 1.00 50.97 89 ILE A O 1
ATOM 689 N N . GLU A 1 90 ? 39.516 -20.293 -0.864 1.00 45.75 90 GLU A N 1
ATOM 690 C CA . GLU A 1 90 ? 40.618 -21.127 -0.345 1.00 45.75 90 GLU A CA 1
ATOM 691 C C . GLU A 1 90 ? 40.796 -22.364 -1.243 1.00 45.75 90 GLU A C 1
ATOM 693 O O . GLU A 1 90 ? 40.077 -23.353 -1.113 1.00 45.75 90 GLU A O 1
ATOM 698 N N . GLY A 1 91 ? 41.755 -22.310 -2.177 1.00 35.03 91 GLY A N 1
ATOM 699 C CA . GLY A 1 91 ? 42.166 -23.493 -2.938 1.00 35.03 91 GLY A CA 1
ATOM 700 C C . GLY A 1 91 ? 42.908 -23.221 -4.246 1.00 35.03 91 GLY A C 1
ATOM 701 O O . GLY A 1 91 ? 42.297 -23.280 -5.300 1.00 35.03 91 GLY A O 1
ATOM 702 N N . GLY A 1 92 ? 44.222 -22.993 -4.154 1.00 33.94 92 GLY A N 1
ATOM 703 C CA . GLY A 1 92 ? 45.224 -23.630 -5.022 1.00 33.94 92 GLY A CA 1
ATOM 704 C C . GLY A 1 92 ? 45.302 -23.275 -6.514 1.00 33.94 92 GLY A C 1
ATOM 705 O O . GLY A 1 92 ? 44.539 -23.794 -7.315 1.00 33.94 92 GLY A O 1
ATOM 706 N N . ASP A 1 93 ? 46.396 -22.581 -6.833 1.00 36.84 93 ASP A N 1
ATOM 707 C CA . ASP A 1 93 ? 47.307 -22.835 -7.962 1.00 36.84 93 ASP A CA 1
ATOM 708 C C . ASP A 1 93 ? 46.919 -22.409 -9.392 1.00 36.84 93 ASP A C 1
ATOM 710 O O . ASP A 1 93 ? 45.769 -22.378 -9.817 1.00 36.84 93 ASP A O 1
ATOM 714 N N . GLU A 1 94 ? 47.972 -22.008 -10.095 1.00 43.34 94 GLU A N 1
ATOM 715 C CA . GLU A 1 94 ? 48.048 -21.231 -11.323 1.00 43.34 94 GLU A CA 1
ATOM 716 C C . GLU A 1 94 ? 47.421 -21.926 -12.548 1.00 43.34 94 GLU A C 1
ATOM 718 O O . GLU A 1 94 ? 47.611 -23.117 -12.791 1.00 43.34 94 GLU A O 1
ATOM 723 N N . GLY A 1 95 ? 46.719 -21.145 -13.376 1.00 30.62 95 GLY A N 1
ATOM 724 C CA . GLY A 1 95 ? 46.219 -21.579 -14.680 1.00 30.62 95 GLY A CA 1
ATOM 725 C C . GLY A 1 95 ? 45.504 -20.450 -15.421 1.00 30.62 95 GLY A C 1
ATOM 726 O O . GLY A 1 95 ? 44.398 -20.063 -15.056 1.00 30.62 95 GLY A O 1
ATOM 727 N N . GLU A 1 96 ? 46.160 -19.906 -16.444 1.00 42.44 96 GLU A N 1
ATOM 728 C CA . GLU A 1 96 ? 45.584 -18.994 -17.437 1.00 42.44 96 GLU A CA 1
ATOM 729 C C . GLU A 1 96 ? 44.311 -19.586 -18.067 1.00 42.44 96 GLU A C 1
ATOM 731 O O . GLU A 1 96 ? 44.347 -20.712 -18.554 1.00 42.44 96 GLU A O 1
ATOM 736 N N . GLU A 1 97 ? 43.215 -18.820 -18.155 1.00 35.16 97 GLU A N 1
ATOM 737 C CA . GLU A 1 97 ? 42.248 -18.998 -19.245 1.00 35.16 97 GLU A CA 1
ATOM 738 C C . GLU A 1 97 ? 41.400 -17.740 -19.501 1.00 35.16 97 GLU A C 1
ATOM 740 O O . GLU A 1 97 ? 41.046 -16.967 -18.610 1.00 35.16 97 GLU A O 1
ATOM 745 N N . GLU A 1 98 ? 41.134 -17.527 -20.783 1.00 35.81 98 GLU A N 1
ATOM 746 C CA . GLU A 1 98 ? 40.693 -16.296 -21.426 1.00 35.81 98 GLU A CA 1
ATOM 747 C C . GLU A 1 98 ? 39.287 -15.824 -21.010 1.00 35.81 98 GLU A C 1
ATOM 749 O O . GLU A 1 98 ? 38.350 -16.596 -20.792 1.00 35.81 98 GLU A O 1
ATOM 754 N N . GLY A 1 99 ? 39.122 -14.498 -20.953 1.00 41.09 99 GLY A N 1
ATOM 755 C CA . GLY A 1 99 ? 37.892 -13.836 -20.533 1.00 41.09 99 GLY A CA 1
ATOM 756 C C . GLY A 1 99 ? 36.678 -14.176 -21.401 1.00 41.09 99 GLY A C 1
ATOM 757 O O . GLY A 1 99 ? 36.550 -13.724 -22.538 1.00 41.09 99 GLY A O 1
ATOM 758 N N . ARG A 1 100 ? 35.701 -14.875 -20.813 1.00 38.41 100 ARG A N 1
ATOM 759 C CA . ARG A 1 100 ? 34.321 -14.883 -21.315 1.00 38.41 100 ARG A CA 1
ATOM 760 C C . ARG A 1 100 ? 33.555 -13.716 -20.708 1.00 38.41 100 ARG A C 1
ATOM 762 O O . ARG A 1 100 ? 33.074 -13.790 -19.579 1.00 38.41 100 ARG A O 1
ATOM 769 N N . HIS A 1 101 ? 33.384 -12.654 -21.490 1.00 44.75 101 HIS A N 1
ATOM 770 C CA . HIS A 1 101 ? 32.348 -11.659 -21.232 1.00 44.75 101 HIS A CA 1
ATOM 771 C C . HIS A 1 101 ? 30.979 -12.353 -21.224 1.00 44.75 101 HIS A C 1
ATOM 773 O O . HIS A 1 101 ? 30.516 -12.846 -22.253 1.00 44.75 101 HIS A O 1
ATOM 779 N N . GLN A 1 102 ? 30.322 -12.397 -20.064 1.00 39.28 102 GLN A N 1
ATOM 780 C CA . GLN A 1 102 ? 28.925 -12.812 -20.001 1.00 39.28 102 GLN A CA 1
ATOM 781 C C . GLN A 1 102 ? 28.050 -11.723 -20.646 1.00 39.28 102 GLN A C 1
ATOM 783 O O . GLN A 1 102 ? 28.152 -10.557 -20.256 1.00 39.28 102 GLN A O 1
ATOM 788 N N . PRO A 1 103 ? 27.192 -12.064 -21.621 1.00 51.31 103 PRO A N 1
ATOM 789 C CA . PRO A 1 103 ? 26.326 -11.087 -22.263 1.00 51.31 103 PRO A CA 1
ATOM 790 C C . PRO A 1 103 ? 25.199 -10.648 -21.321 1.00 51.31 103 PRO A C 1
ATOM 792 O O . PRO A 1 103 ? 24.647 -11.451 -20.557 1.00 51.31 103 PRO A O 1
ATOM 795 N N . THR A 1 104 ? 24.849 -9.364 -21.397 1.00 57.81 104 THR A N 1
ATOM 796 C CA . THR A 1 104 ? 23.819 -8.732 -20.561 1.00 57.81 104 THR A CA 1
ATOM 797 C C . THR A 1 104 ? 22.424 -9.296 -20.860 1.00 57.81 104 THR A C 1
ATOM 799 O O . THR A 1 104 ? 22.169 -9.860 -21.927 1.00 57.81 104 THR A O 1
ATOM 802 N N . LEU A 1 105 ? 21.479 -9.133 -19.926 1.00 49.00 105 LEU A N 1
ATOM 803 C CA . LEU A 1 105 ? 20.092 -9.618 -20.051 1.00 49.00 105 LEU A CA 1
ATOM 804 C C . LEU A 1 105 ? 19.387 -9.131 -21.336 1.00 49.00 105 LEU A C 1
ATOM 806 O O . LEU A 1 105 ? 18.602 -9.869 -21.928 1.00 49.00 105 LEU A O 1
ATOM 810 N N . GLN A 1 106 ? 19.749 -7.946 -21.838 1.00 51.53 106 GLN A N 1
ATOM 811 C CA . GLN A 1 106 ? 19.267 -7.414 -23.121 1.00 51.53 106 GLN A CA 1
ATOM 812 C C . GLN A 1 106 ? 19.771 -8.190 -24.351 1.00 51.53 106 GLN A C 1
ATOM 814 O O . GLN A 1 106 ? 19.103 -8.202 -25.382 1.00 51.53 106 GLN A O 1
ATOM 819 N N . GLN A 1 107 ? 20.914 -8.876 -24.263 1.00 47.19 107 GLN A N 1
ATOM 820 C CA . GLN A 1 107 ? 21.481 -9.661 -25.365 1.00 47.19 107 GLN A CA 1
ATOM 821 C C . GLN A 1 107 ? 20.917 -11.092 -25.428 1.00 47.19 107 GLN A C 1
ATOM 823 O O . GLN A 1 107 ? 20.856 -11.675 -26.512 1.00 47.19 107 GLN A O 1
ATOM 828 N N . ARG A 1 108 ? 20.425 -11.641 -24.305 1.00 52.09 108 ARG A N 1
ATOM 829 C CA . ARG A 1 108 ? 19.815 -12.987 -24.250 1.00 52.09 108 ARG A CA 1
ATOM 830 C C . ARG A 1 108 ? 18.450 -13.060 -24.941 1.00 52.09 108 ARG A C 1
ATOM 832 O O . ARG A 1 108 ? 18.112 -14.086 -25.520 1.00 52.09 108 ARG A O 1
ATOM 839 N N . HIS A 1 109 ? 17.702 -11.958 -24.977 1.00 45.59 109 HIS A N 1
ATOM 840 C CA . HIS A 1 109 ? 16.376 -11.925 -25.605 1.00 45.59 109 HIS A CA 1
ATOM 841 C C . HIS A 1 109 ? 16.382 -11.863 -27.141 1.00 45.59 109 HIS A C 1
ATOM 843 O O . HIS A 1 109 ? 15.327 -12.008 -27.756 1.00 45.59 109 HIS A O 1
ATOM 849 N N . ARG A 1 110 ? 17.544 -11.704 -27.791 1.00 44.38 110 ARG A N 1
ATOM 850 C CA . ARG A 1 110 ? 17.624 -11.671 -29.264 1.00 44.38 110 ARG A CA 1
ATOM 851 C C . ARG A 1 110 ? 17.689 -13.059 -29.917 1.00 44.38 110 ARG A C 1
ATOM 853 O O . ARG A 1 110 ? 17.488 -13.150 -31.120 1.00 44.38 110 ARG A O 1
ATOM 860 N N . HIS A 1 111 ? 17.943 -14.120 -29.146 1.00 43.34 111 HIS A N 1
ATOM 861 C CA . HIS A 1 111 ? 18.151 -15.484 -29.663 1.00 43.34 111 HIS A CA 1
ATOM 862 C C . HIS A 1 111 ? 16.927 -16.412 -29.543 1.00 43.34 111 HIS A C 1
ATOM 864 O O . HIS A 1 111 ? 17.022 -17.580 -29.888 1.00 43.34 111 HIS A O 1
ATOM 870 N N . LEU A 1 112 ? 15.768 -15.908 -29.102 1.00 46.78 112 LEU A N 1
ATOM 871 C CA . LEU A 1 112 ? 14.525 -16.694 -28.978 1.00 46.78 112 LEU A CA 1
ATOM 872 C C . LEU A 1 112 ? 13.432 -16.276 -29.981 1.00 46.78 112 LEU A C 1
ATOM 874 O O . LEU A 1 112 ? 12.251 -16.518 -29.758 1.00 46.78 112 LEU A O 1
ATOM 878 N N . ARG A 1 113 ? 13.803 -15.620 -31.089 1.00 47.31 113 ARG A N 1
ATOM 879 C CA . ARG A 1 113 ? 12.870 -15.252 -32.174 1.00 47.31 113 ARG A CA 1
ATOM 880 C C . ARG A 1 113 ? 13.350 -15.677 -33.563 1.00 47.31 113 ARG A C 1
ATOM 882 O O . ARG A 1 113 ? 13.163 -14.941 -34.528 1.00 47.31 113 ARG A O 1
ATOM 889 N N . GLN A 1 114 ? 13.972 -16.845 -33.669 1.00 51.28 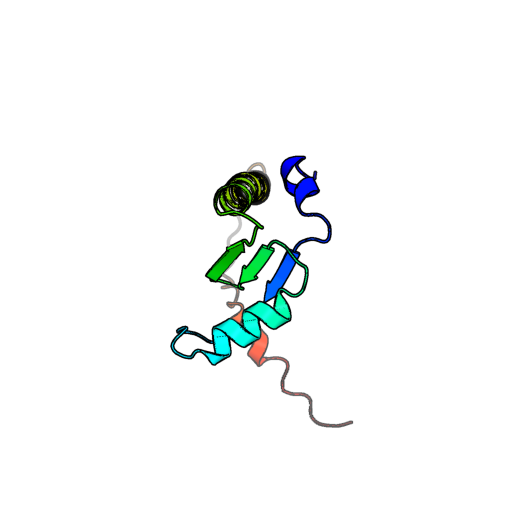114 GLN A N 1
ATOM 890 C CA . GLN A 1 114 ? 14.231 -17.482 -34.959 1.00 51.28 114 GLN A CA 1
ATOM 891 C C . GLN A 1 114 ? 14.032 -18.991 -34.838 1.00 51.28 114 GLN A C 1
ATOM 893 O O . GLN A 1 114 ? 15.001 -19.722 -34.739 1.00 51.28 114 GLN A O 1
ATOM 898 N N . ASP A 1 115 ? 12.773 -19.423 -34.850 1.00 39.19 115 ASP A N 1
ATOM 899 C CA . ASP A 1 115 ? 12.393 -20.720 -35.413 1.00 39.19 115 ASP A CA 1
ATOM 900 C C . ASP A 1 115 ? 11.119 -20.495 -36.246 1.00 39.19 115 ASP A C 1
ATOM 902 O O . ASP A 1 115 ? 10.078 -20.134 -35.686 1.00 39.19 115 ASP A O 1
ATOM 906 N N . PRO A 1 116 ? 11.195 -20.595 -37.585 1.00 45.41 116 PRO A N 1
ATOM 907 C CA . PRO A 1 116 ? 10.032 -20.642 -38.454 1.00 45.41 116 PRO A CA 1
ATOM 908 C C . PRO A 1 116 ? 9.578 -22.100 -38.640 1.00 45.41 116 PRO A C 1
ATOM 910 O O . PRO A 1 116 ? 10.387 -22.958 -38.966 1.00 45.41 116 PRO A O 1
ATOM 913 N N . GLU A 1 117 ? 8.279 -22.332 -38.441 1.00 41.03 117 GLU A N 1
ATOM 914 C CA . GLU A 1 117 ? 7.441 -23.397 -39.026 1.00 41.03 117 GLU A CA 1
ATOM 915 C C . GLU A 1 117 ? 7.980 -24.846 -39.097 1.00 41.03 117 GLU A C 1
ATOM 917 O O . GLU A 1 117 ? 8.783 -25.196 -39.962 1.00 41.03 117 GLU A O 1
ATOM 922 N N . ALA A 1 118 ? 7.368 -25.725 -38.292 1.00 40.00 118 ALA A N 1
ATOM 923 C CA . ALA A 1 118 ? 7.021 -27.106 -38.654 1.00 40.00 118 ALA A CA 1
ATOM 924 C C . ALA A 1 118 ? 5.790 -27.564 -37.855 1.00 40.00 118 ALA A C 1
ATOM 926 O O . ALA A 1 118 ? 5.772 -27.327 -36.625 1.00 40.00 118 ALA A O 1
#

Secondary structure (DSSP, 8-state):
---HHHHTTTT-EEEE----S---SHHHHHHHHHHHTT-SEEEETTTEEEE--SSHHHHHHHHHHHHHHHHHHHHHHHHHHHHHHGGG-S-----------PPPHHHHTTSSS-----

Solvent-accessible surface area (backbone atoms only — not comparable to full-atom values): 7582 Å² total; per-residue (Å²): 137,86,54,74,55,45,60,78,47,67,94,26,63,27,78,42,77,78,69,85,71,82,92,79,53,75,64,54,60,54,51,49,53,61,65,26,62,94,36,40,29,30,39,37,45,99,76,50,73,49,62,55,50,97,42,74,65,54,20,49,53,49,48,54,40,48,49,54,30,48,49,57,52,53,53,47,52,55,54,54,53,53,58,65,66,66,75,78,79,84,82,83,86,90,77,92,79,82,88,78,81,78,77,54,78,81,61,62,67,70,75,78,78,80,82,83,88,134

Nearest PDB structures (foldseek):
  8iai-assembly1_4  TM=8.248E-01  e=2.729E-04  Sus scrofa
  8iqa-assembly1_B  TM=9.247E-01  e=3.327E-03  Alcaligenes faecalis subsp. faecalis NBRC 13111
  8iai-assembly1_3  TM=8.346E-01  e=1.128E-03  Sus scrofa
  8ix6-assembly1_A  TM=8.014E-01  e=2.218E-03  Bradyrhizobium sp. WSM3983
  8iai-assembly1_2  TM=8.411E-01  e=2.539E-03  Sus scrofa